Protein AF-C9RR42-F1 (afdb_monomer)

Foldseek 3Di:
DDDQDWDWDAAPVPRDIDTDGPVVSQVDQADPPPRDGGDHDPVVVVVVVCVVLVVVCVVPNDVVSVVVQQPDDDDVPDGNVNVCCVVVVVPD

Nearest PDB structures (foldseek):
  6hv8-assembly1_A  TM=3.401E-01  e=5.143E+00  Saccharomyces cerevisiae
  7zuw-assembly1_CC  TM=2.757E-01  e=6.285E+00  Saccharomyces cerevisiae

Radius of gyration: 17.78 Å; Cα contacts (8 Å, |Δi|>4): 77; chains: 1; bounding box: 31×28×48 Å

Secondary structure (DSSP, 8-state):
-----EEEEE-TTT--EEEEEHHHHTT--B-TTT-PBPPPPHHHHHHHHHHHHHHHHHHH-HHHHHHHHHH-EEETTEEHHHHHHHHHTTT-

Sequence (92 aa):
MPKVKRTVVMCEKCNSEFTVSESFAKSMKYCPACSSALAPSIEEVQKDLKFLVASYIDKYGMDFVLDAIKSIKMEEGVTALQSLVDEYHLLR

Solvent-accessible surface area (backbone atoms only — not comparable to full-atom values): 5672 Å² total; per-residue (Å²): 130,87,81,79,56,69,40,77,48,69,33,91,88,77,71,48,76,43,83,40,44,50,75,52,58,77,69,51,56,52,35,90,89,77,68,41,74,40,81,74,53,71,70,55,52,52,50,52,49,50,58,56,51,49,59,48,29,77,74,65,35,60,69,56,50,52,52,54,44,54,67,38,70,75,51,97,92,38,28,47,51,54,53,52,36,67,76,65,55,74,84,118

Mean predicted aligned error: 9.87 Å

Structure (mmCIF, N/CA/C/O backbone):
data_AF-C9RR42-F1
#
_entry.id   AF-C9RR42-F1
#
loop_
_atom_site.group_PDB
_atom_site.id
_atom_site.type_symbol
_atom_site.label_atom_id
_atom_site.label_alt_id
_atom_site.label_comp_id
_atom_site.label_asym_id
_atom_site.label_entity_id
_atom_site.label_seq_id
_atom_site.pdbx_PDB_ins_code
_atom_site.Cartn_x
_atom_site.Cartn_y
_atom_site.Cartn_z
_atom_site.occupancy
_atom_site.B_iso_or_equiv
_atom_site.auth_seq_id
_atom_site.auth_comp_id
_atom_site.auth_asym_id
_atom_site.auth_atom_id
_atom_site.pdbx_PDB_model_num
ATOM 1 N N . MET A 1 1 ? 11.733 20.331 28.212 1.00 45.94 1 MET A N 1
ATOM 2 C CA . MET A 1 1 ? 11.087 18.997 28.210 1.00 45.94 1 MET A CA 1
ATOM 3 C C . MET A 1 1 ? 10.549 18.735 26.810 1.00 45.94 1 MET A C 1
ATOM 5 O O . MET A 1 1 ? 9.813 19.591 26.326 1.00 45.94 1 MET A O 1
ATOM 9 N N . PRO A 1 2 ? 10.928 17.647 26.119 1.00 53.59 2 PRO A N 1
ATOM 10 C CA . PRO A 1 2 ? 10.362 17.359 24.807 1.00 53.59 2 PRO A CA 1
ATOM 11 C C . PRO A 1 2 ? 8.878 17.012 24.972 1.00 53.59 2 PRO A C 1
ATOM 13 O O . PRO A 1 2 ? 8.519 16.145 25.767 1.00 53.59 2 PRO A O 1
ATOM 16 N N . LYS A 1 3 ? 8.003 17.727 24.257 1.00 60.94 3 LYS A N 1
ATOM 17 C CA . LYS A 1 3 ? 6.571 17.418 24.206 1.00 60.94 3 LYS A CA 1
ATOM 18 C C . LYS A 1 3 ? 6.417 16.086 23.474 1.00 60.94 3 LYS A C 1
ATOM 20 O O . LYS A 1 3 ? 6.608 16.030 22.263 1.00 60.94 3 LYS A O 1
ATOM 25 N N . VAL A 1 4 ? 6.110 15.016 24.205 1.00 69.69 4 VAL A N 1
ATOM 26 C CA . VAL A 1 4 ? 5.775 13.724 23.596 1.00 69.69 4 VAL A CA 1
ATOM 27 C C . VAL A 1 4 ? 4.458 13.907 22.848 1.00 69.69 4 VAL A C 1
ATOM 29 O O . VAL A 1 4 ? 3.405 14.043 23.471 1.00 69.69 4 VAL A O 1
ATOM 32 N N . LYS A 1 5 ? 4.524 13.965 21.515 1.00 81.75 5 LYS A N 1
ATOM 33 C CA . LYS A 1 5 ? 3.334 13.978 20.666 1.00 81.75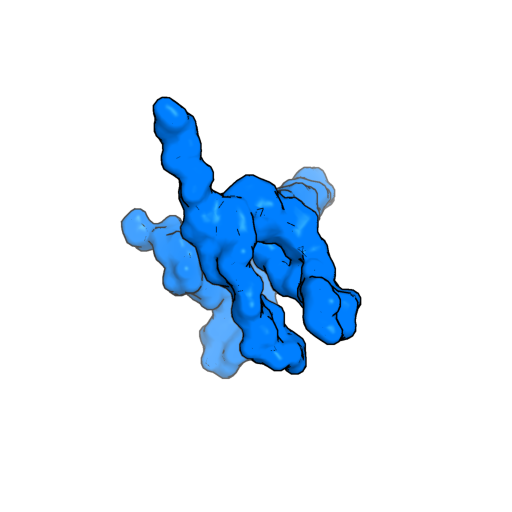 5 LYS A CA 1
ATOM 34 C C . LYS A 1 5 ? 2.610 12.643 20.829 1.00 81.75 5 LYS A C 1
ATOM 36 O O . LYS A 1 5 ? 3.215 11.576 20.690 1.00 81.75 5 LYS A O 1
ATOM 41 N N . ARG A 1 6 ? 1.332 12.719 21.191 1.00 87.69 6 ARG A N 1
ATOM 42 C CA . ARG A 1 6 ? 0.432 11.570 21.296 1.00 87.69 6 ARG A CA 1
ATOM 43 C C . ARG A 1 6 ? -0.467 11.539 20.070 1.00 87.69 6 ARG A C 1
ATOM 45 O O . ARG A 1 6 ? -0.842 12.595 19.570 1.00 87.69 6 ARG A O 1
ATOM 52 N N . THR A 1 7 ? -0.797 10.341 19.620 1.00 87.06 7 THR A N 1
ATOM 53 C CA . THR A 1 7 ? -1.739 10.096 18.531 1.00 87.06 7 THR A CA 1
ATOM 54 C C . THR A 1 7 ? -2.719 9.000 18.937 1.00 87.06 7 THR A C 1
ATOM 56 O O . THR A 1 7 ? -2.441 8.226 19.859 1.00 87.06 7 THR A O 1
ATOM 59 N N . VAL A 1 8 ? -3.868 8.961 18.272 1.00 86.38 8 VAL A N 1
ATOM 60 C CA . VAL A 1 8 ? -4.893 7.934 18.466 1.00 86.38 8 VAL A CA 1
ATOM 61 C C . VAL A 1 8 ? -4.757 6.916 17.342 1.00 86.38 8 VAL A C 1
ATOM 63 O O . VAL A 1 8 ? -4.751 7.278 16.170 1.00 86.38 8 VAL A O 1
ATOM 66 N N . VAL A 1 9 ? -4.626 5.645 17.710 1.00 86.06 9 VAL A N 1
ATOM 67 C CA . VAL A 1 9 ? -4.642 4.510 16.783 1.00 86.06 9 VAL A CA 1
ATOM 68 C C . VAL A 1 9 ? -5.948 3.761 16.998 1.00 86.06 9 VAL A C 1
ATOM 70 O O . VAL A 1 9 ? -6.251 3.376 18.127 1.00 86.06 9 VAL A O 1
ATOM 73 N N . MET A 1 10 ? -6.705 3.544 15.927 1.00 86.94 10 MET A N 1
ATOM 74 C CA . MET A 1 10 ? -7.953 2.784 15.953 1.00 86.94 10 MET A CA 1
ATOM 75 C C . MET A 1 10 ? -7.756 1.457 15.224 1.00 86.94 10 MET A C 1
ATOM 77 O O . MET A 1 10 ? -7.208 1.416 14.125 1.00 86.94 10 MET A O 1
ATOM 81 N N . CYS A 1 11 ? -8.186 0.356 15.835 1.00 87.94 11 CYS A N 1
ATOM 82 C CA . CYS A 1 11 ? -8.189 -0.939 15.164 1.00 87.94 11 CYS A CA 1
ATOM 83 C C . CYS A 1 11 ? -9.477 -1.117 14.362 1.00 87.94 11 CYS A C 1
ATOM 85 O O . CYS A 1 11 ? -10.541 -1.237 14.954 1.00 87.94 11 CYS A O 1
ATOM 87 N N . GLU A 1 12 ? -9.385 -1.249 13.042 1.00 85.62 12 GLU A N 1
ATOM 88 C CA . GLU A 1 12 ? -10.556 -1.438 12.167 1.00 85.62 12 GLU A CA 1
ATOM 89 C C . GLU A 1 12 ? -11.305 -2.761 12.406 1.00 85.62 12 GLU A C 1
ATOM 91 O O . GLU A 1 12 ? -12.468 -2.901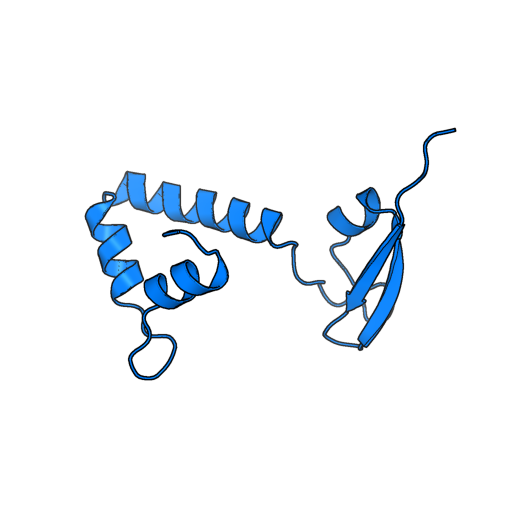 12.041 1.00 85.62 12 GLU A O 1
ATOM 96 N N . LYS A 1 13 ? -10.660 -3.752 13.042 1.00 87.81 13 LYS A N 1
ATOM 97 C CA . LYS A 1 13 ? -11.277 -5.059 13.311 1.00 87.81 13 LYS A CA 1
ATOM 98 C C . LYS A 1 13 ? -12.149 -5.066 14.566 1.00 87.81 13 LYS A C 1
ATOM 100 O O . LYS A 1 13 ? -13.185 -5.723 14.585 1.00 87.81 13 LYS A O 1
ATOM 105 N N . CYS A 1 14 ? -11.699 -4.417 15.641 1.00 91.62 14 CYS A N 1
ATOM 106 C CA . CYS A 1 14 ? -12.396 -4.423 16.934 1.00 91.62 14 CYS A CA 1
ATOM 107 C C . CYS A 1 14 ? -12.841 -3.034 17.407 1.00 91.62 14 CYS A C 1
ATOM 109 O O . CYS A 1 14 ? -13.359 -2.920 18.516 1.00 91.62 14 CYS A O 1
ATOM 111 N N . ASN A 1 15 ? -12.614 -1.991 16.604 1.00 89.44 15 ASN A N 1
ATOM 112 C CA . ASN A 1 15 ? -12.933 -0.587 16.881 1.00 89.44 15 ASN A CA 1
ATOM 113 C C . ASN A 1 15 ? -12.399 -0.066 18.223 1.00 89.44 15 ASN A C 1
ATOM 115 O O . ASN A 1 15 ? -12.934 0.876 18.796 1.00 89.44 15 ASN A O 1
ATOM 119 N N . SER A 1 16 ? -11.341 -0.687 18.748 1.00 89.88 16 SER A N 1
ATOM 120 C CA . SER A 1 16 ? -10.682 -0.214 19.963 1.00 89.88 16 SER A CA 1
ATOM 121 C C . SER A 1 16 ? -9.725 0.925 19.629 1.00 89.88 16 SER A C 1
ATOM 123 O O . SER A 1 16 ? -8.930 0.814 18.690 1.00 89.88 16 SER A O 1
ATOM 125 N N . GLU A 1 17 ? -9.786 1.989 20.424 1.00 91.19 17 GLU A N 1
ATOM 126 C CA . GLU A 1 17 ? -8.933 3.167 20.303 1.00 91.19 17 GLU A CA 1
ATOM 127 C C . GLU A 1 17 ? -7.831 3.161 21.365 1.00 91.19 17 GLU A C 1
ATOM 129 O O . GLU A 1 17 ? -8.068 2.900 22.546 1.00 91.19 17 GLU A O 1
ATOM 134 N N . PHE A 1 18 ? -6.612 3.494 20.948 1.00 88.00 18 PHE A N 1
ATOM 135 C CA . PHE A 1 18 ? -5.444 3.544 21.817 1.00 88.00 18 PHE A CA 1
ATOM 136 C C . PHE A 1 18 ? -4.740 4.883 21.647 1.00 88.00 18 PHE A C 1
ATOM 138 O O . PHE A 1 18 ? -4.285 5.231 20.558 1.00 88.00 18 PHE A O 1
ATOM 145 N N . THR A 1 19 ? -4.609 5.633 22.740 1.00 90.88 19 THR A N 1
ATOM 146 C CA . THR A 1 19 ? -3.767 6.832 22.756 1.00 90.88 19 THR A CA 1
ATOM 147 C C . THR A 1 19 ? -2.332 6.422 23.058 1.00 90.88 19 THR A C 1
ATOM 149 O O . THR A 1 19 ? -2.012 6.031 24.180 1.00 90.88 19 THR A O 1
ATOM 152 N N . VAL A 1 20 ? -1.456 6.531 22.066 1.00 88.19 20 VAL A N 1
ATOM 153 C CA . VAL A 1 20 ? -0.044 6.134 22.162 1.00 88.19 20 VAL A CA 1
ATOM 154 C C . VAL A 1 20 ? 0.874 7.283 21.747 1.00 88.19 20 VAL A C 1
ATOM 156 O O . VAL A 1 20 ? 0.418 8.308 21.239 1.00 88.19 20 VAL A O 1
ATOM 159 N N . SER A 1 21 ? 2.183 7.162 21.983 1.00 89.38 21 SER A N 1
ATOM 160 C CA . SER A 1 21 ? 3.132 8.117 21.405 1.00 89.38 21 SER A CA 1
ATOM 161 C C . SER A 1 21 ? 3.187 7.956 19.887 1.00 89.38 21 SER A C 1
ATOM 163 O O . SER A 1 21 ? 3.068 6.851 19.362 1.00 89.38 21 SER A O 1
ATOM 165 N N . GLU A 1 22 ? 3.425 9.052 19.173 1.00 83.88 22 GLU A N 1
ATOM 166 C CA . GLU A 1 22 ? 3.524 9.050 17.707 1.00 83.88 22 GLU A CA 1
ATOM 167 C C . GLU A 1 22 ? 4.614 8.091 17.191 1.00 83.88 22 GLU A C 1
ATOM 169 O O . GLU A 1 22 ? 4.432 7.411 16.187 1.00 83.88 22 GLU A O 1
ATOM 174 N N . SER A 1 23 ? 5.731 7.974 17.915 1.00 83.25 23 SER A N 1
ATOM 175 C CA . SER A 1 23 ? 6.798 7.019 17.598 1.00 83.25 23 SER A CA 1
ATOM 176 C C . SER A 1 23 ? 6.375 5.560 17.767 1.00 83.25 23 SER A C 1
ATOM 178 O O . SER A 1 23 ? 6.816 4.711 17.000 1.00 83.25 23 SER A O 1
ATOM 180 N N . PHE A 1 24 ? 5.532 5.271 18.760 1.00 83.19 24 PHE A N 1
ATOM 181 C CA . PHE A 1 24 ? 5.039 3.922 19.012 1.00 83.19 24 PHE A CA 1
ATOM 182 C C . PHE A 1 24 ? 3.931 3.542 18.033 1.00 83.19 24 PHE A C 1
ATOM 184 O O . PHE A 1 24 ? 3.911 2.413 17.565 1.00 83.19 24 PHE A O 1
ATOM 191 N N . ALA A 1 25 ? 3.066 4.489 17.653 1.00 83.06 25 ALA A N 1
ATOM 192 C CA . ALA A 1 25 ? 2.052 4.264 16.624 1.00 83.06 25 ALA A CA 1
ATOM 193 C C . ALA A 1 25 ? 2.666 3.746 15.314 1.00 83.06 25 ALA A C 1
ATOM 195 O O . ALA A 1 25 ? 2.164 2.785 14.746 1.00 83.06 25 ALA A O 1
ATOM 196 N N . LYS A 1 26 ? 3.800 4.320 14.888 1.00 78.38 26 LYS A N 1
ATOM 197 C CA . LYS A 1 26 ? 4.511 3.918 13.661 1.00 78.38 26 LYS A CA 1
ATOM 198 C C . LYS A 1 26 ? 5.124 2.518 13.708 1.00 78.38 26 LYS A C 1
ATOM 200 O O . LYS A 1 26 ? 5.417 1.961 12.664 1.00 78.38 26 LYS A O 1
ATOM 205 N N . SER A 1 27 ? 5.386 1.966 14.890 1.00 81.00 27 SER A N 1
ATOM 206 C CA . SER A 1 27 ? 5.952 0.617 15.036 1.00 81.00 27 SER A CA 1
ATOM 207 C C . SER A 1 27 ? 4.916 -0.421 15.468 1.00 81.00 27 SER A C 1
ATOM 209 O O . SER A 1 27 ? 5.240 -1.605 15.616 1.00 81.00 27 SER A O 1
ATOM 211 N N . MET A 1 28 ? 3.669 0.003 15.676 1.00 83.69 28 MET A N 1
ATOM 212 C CA . MET A 1 28 ? 2.598 -0.833 16.188 1.00 83.69 28 MET A CA 1
ATOM 213 C C . MET A 1 28 ? 2.032 -1.719 15.078 1.00 83.69 28 MET A C 1
ATOM 215 O O . MET A 1 28 ? 1.221 -1.290 14.269 1.00 83.69 28 MET A O 1
ATOM 219 N N . LYS A 1 29 ? 2.443 -2.988 15.056 1.00 83.50 29 LYS A N 1
ATOM 220 C CA . LYS A 1 29 ? 1.996 -3.951 14.034 1.00 83.50 29 LYS A CA 1
ATOM 221 C C . LYS A 1 29 ? 0.710 -4.691 14.388 1.00 83.50 29 LYS A C 1
ATOM 223 O O . LYS A 1 29 ? 0.058 -5.231 13.502 1.00 83.50 29 LYS A O 1
ATOM 228 N N . TYR A 1 30 ? 0.361 -4.751 15.671 1.00 87.62 30 TYR A N 1
ATOM 229 C CA . TYR A 1 30 ? -0.751 -5.559 16.166 1.00 87.62 30 TYR A CA 1
ATOM 230 C C . TYR A 1 30 ? -1.613 -4.782 17.157 1.00 87.62 30 TYR A C 1
ATOM 232 O O . TYR A 1 30 ? -1.107 -4.006 17.970 1.00 87.62 30 TYR A O 1
ATOM 240 N N . CYS A 1 31 ? -2.921 -5.028 17.107 1.00 88.25 31 CYS A N 1
ATOM 241 C CA . CYS A 1 31 ? -3.884 -4.470 18.040 1.00 88.25 31 CYS A CA 1
ATOM 242 C C . CYS A 1 31 ? -3.715 -5.118 19.428 1.00 88.25 31 CYS A C 1
ATOM 244 O O . CYS A 1 31 ? -3.781 -6.345 19.527 1.00 88.25 31 CYS A O 1
ATOM 246 N N . PRO A 1 32 ? -3.588 -4.342 20.519 1.00 88.00 32 PRO A N 1
ATOM 247 C CA . PRO A 1 32 ? -3.474 -4.894 21.869 1.00 88.00 32 PRO A CA 1
ATOM 248 C C . PRO A 1 32 ? -4.743 -5.596 22.360 1.00 88.00 32 PRO A C 1
ATOM 250 O O . PRO A 1 32 ? -4.651 -6.466 23.217 1.00 88.00 32 PRO A O 1
ATOM 253 N N . ALA A 1 33 ? -5.921 -5.219 21.848 1.00 91.25 33 ALA A N 1
ATOM 254 C CA . ALA A 1 33 ? -7.199 -5.761 22.318 1.00 91.25 33 ALA A CA 1
ATOM 255 C C . ALA A 1 33 ? -7.584 -7.087 21.651 1.00 91.25 33 ALA A C 1
ATOM 257 O O . ALA A 1 33 ? -8.171 -7.947 22.299 1.00 91.25 33 ALA A O 1
ATOM 258 N N . CYS A 1 34 ? -7.289 -7.258 20.361 1.00 92.25 34 CYS A N 1
ATOM 259 C CA . CYS A 1 34 ? -7.743 -8.426 19.595 1.00 92.25 34 CYS A CA 1
ATOM 260 C C . CYS A 1 34 ? -6.618 -9.168 18.861 1.00 92.25 34 CYS A C 1
ATOM 262 O O . CYS A 1 34 ? -6.893 -10.106 18.112 1.00 92.25 34 CYS A O 1
ATOM 264 N N . SER A 1 35 ? -5.367 -8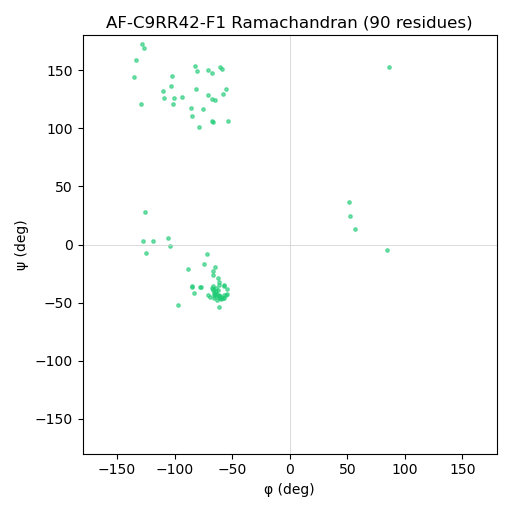.729 19.036 1.00 88.56 35 SER A N 1
ATOM 265 C CA . SER A 1 35 ? -4.164 -9.305 18.420 1.00 88.56 35 SER A CA 1
ATOM 266 C C . SER A 1 35 ? -4.184 -9.363 16.889 1.00 88.56 35 SER A C 1
ATOM 268 O O . SER A 1 35 ? -3.341 -10.025 16.287 1.00 88.56 35 SER A O 1
ATOM 270 N N . SER A 1 36 ? -5.115 -8.667 16.230 1.00 86.44 36 SER A N 1
ATOM 271 C CA . SER A 1 36 ? -5.112 -8.567 14.774 1.00 86.44 36 SER A CA 1
ATOM 272 C C . SER A 1 36 ? -3.968 -7.688 14.303 1.00 86.44 36 SER 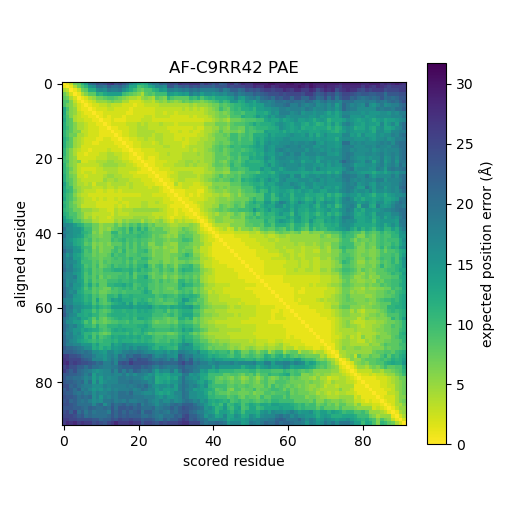A C 1
ATOM 274 O O . SER A 1 36 ? -3.590 -6.742 14.994 1.00 86.44 36 SER A O 1
ATOM 276 N N . ALA A 1 37 ? -3.458 -7.962 13.104 1.00 81.88 37 ALA A N 1
ATOM 277 C CA . ALA A 1 37 ? -2.591 -7.013 12.426 1.00 81.88 37 ALA A CA 1
ATOM 278 C C . ALA A 1 37 ? -3.317 -5.662 12.311 1.00 81.88 37 ALA A C 1
ATOM 280 O O . ALA A 1 37 ? -4.513 -5.621 12.004 1.00 81.88 37 ALA A O 1
ATOM 281 N N . LEU A 1 38 ? -2.616 -4.580 12.636 1.00 82.00 38 LEU A N 1
ATOM 282 C CA . LEU A 1 38 ? -3.068 -3.231 12.317 1.00 82.00 38 LEU A CA 1
ATOM 283 C C . LEU A 1 38 ? -2.722 -2.947 10.860 1.00 82.00 38 LEU A C 1
ATOM 285 O O . LEU A 1 38 ? -1.735 -3.479 10.344 1.00 82.00 38 LEU A O 1
ATOM 289 N N . ALA A 1 39 ? -3.543 -2.128 10.204 1.00 75.38 39 ALA A N 1
ATOM 290 C CA . ALA A 1 39 ? -3.209 -1.648 8.876 1.00 75.38 39 ALA A CA 1
ATOM 291 C C . ALA A 1 39 ? -1.856 -0.911 8.949 1.00 75.38 39 ALA A C 1
ATOM 293 O O . ALA A 1 39 ? -1.675 -0.078 9.846 1.00 75.38 39 ALA A O 1
ATOM 294 N N . PRO A 1 40 ? -0.891 -1.239 8.071 1.00 71.19 40 PRO A N 1
ATOM 295 C CA . PRO A 1 40 ? 0.354 -0.488 7.984 1.00 71.19 40 PRO A CA 1
ATOM 296 C C . PRO A 1 40 ? 0.058 0.977 7.661 1.00 71.19 40 PRO A C 1
ATOM 298 O O . PRO A 1 40 ? -0.939 1.300 7.011 1.00 71.19 40 PRO A O 1
ATOM 301 N N . SER A 1 41 ? 0.937 1.867 8.111 1.00 72.12 41 SER A N 1
ATOM 302 C CA . SER A 1 41 ? 0.831 3.287 7.770 1.00 72.12 41 SER A CA 1
ATOM 303 C C . SER A 1 41 ? 0.913 3.500 6.254 1.00 72.12 41 SER A C 1
ATOM 305 O O . SER A 1 41 ? 1.553 2.721 5.544 1.00 72.12 41 SER A O 1
ATOM 307 N N . ILE A 1 42 ? 0.303 4.577 5.745 1.00 73.50 42 ILE A N 1
ATOM 308 C CA . ILE A 1 42 ? 0.363 4.922 4.314 1.00 73.50 42 ILE A CA 1
ATOM 309 C C . ILE A 1 42 ? 1.825 5.021 3.849 1.00 73.50 42 ILE A C 1
ATOM 311 O O . ILE A 1 42 ? 2.156 4.559 2.760 1.00 73.50 42 ILE A O 1
ATOM 315 N N . GLU A 1 43 ? 2.728 5.553 4.677 1.00 75.69 43 GLU A N 1
ATOM 316 C CA . GLU A 1 43 ? 4.154 5.648 4.356 1.00 75.69 43 GLU A CA 1
ATOM 317 C C . GLU A 1 43 ? 4.831 4.277 4.209 1.00 75.69 43 GLU A C 1
ATOM 319 O O . GLU A 1 43 ? 5.691 4.106 3.339 1.00 75.69 43 GLU A O 1
ATOM 324 N N . GLU A 1 44 ? 4.458 3.293 5.032 1.00 75.50 44 GLU A N 1
ATOM 325 C CA . GLU A 1 44 ? 4.949 1.914 4.915 1.00 75.50 44 GLU A CA 1
ATOM 326 C C . GLU A 1 44 ? 4.393 1.235 3.664 1.00 75.50 44 GLU A C 1
ATOM 328 O O . GLU A 1 44 ? 5.165 0.670 2.891 1.00 75.50 44 GLU A O 1
ATOM 333 N N . VAL A 1 45 ? 3.090 1.378 3.399 1.00 79.81 45 VAL A N 1
ATOM 334 C CA . VAL A 1 45 ? 2.453 0.860 2.176 1.00 79.81 45 VAL A CA 1
ATOM 335 C C . VAL A 1 45 ? 3.115 1.445 0.930 1.00 79.81 45 VAL A C 1
ATOM 337 O O . VAL A 1 45 ? 3.469 0.712 0.007 1.00 79.81 45 VAL A O 1
ATOM 340 N N . GLN A 1 46 ? 3.355 2.759 0.905 1.00 81.69 46 GLN A N 1
ATOM 341 C CA . GLN A 1 46 ? 4.042 3.429 -0.200 1.00 81.69 46 GLN A CA 1
ATOM 342 C C . GLN A 1 46 ? 5.476 2.928 -0.380 1.00 81.69 46 GLN A C 1
ATOM 344 O O . GLN A 1 46 ? 5.942 2.794 -1.513 1.00 81.69 46 GLN A O 1
ATOM 349 N N . LYS A 1 47 ? 6.202 2.671 0.712 1.00 82.62 47 LYS A N 1
ATOM 350 C CA . LYS A 1 47 ? 7.568 2.141 0.653 1.00 82.62 47 LYS A CA 1
ATOM 351 C C . LYS A 1 47 ? 7.589 0.729 0.068 1.00 82.62 47 LYS A C 1
ATOM 353 O O . LYS A 1 47 ? 8.406 0.461 -0.814 1.00 82.62 47 LYS A O 1
ATOM 358 N N . ASP A 1 48 ? 6.689 -0.133 0.523 1.00 83.56 48 ASP A N 1
ATOM 359 C CA . ASP A 1 48 ? 6.594 -1.516 0.059 1.00 83.56 48 ASP A CA 1
ATOM 360 C C . ASP A 1 48 ? 6.174 -1.573 -1.416 1.00 83.56 48 ASP A C 1
ATOM 362 O O . ASP A 1 48 ? 6.807 -2.269 -2.214 1.00 83.56 48 ASP A O 1
ATOM 366 N N . LEU A 1 49 ? 5.194 -0.754 -1.817 1.00 84.19 49 LEU A N 1
ATOM 367 C CA . LEU A 1 49 ? 4.793 -0.594 -3.218 1.00 84.19 49 LEU A CA 1
ATOM 368 C C . LEU A 1 49 ? 5.948 -0.105 -4.093 1.00 84.19 49 LEU A C 1
ATOM 370 O O . LEU A 1 49 ? 6.181 -0.676 -5.157 1.00 84.19 49 LEU A O 1
ATOM 374 N N . LYS A 1 50 ? 6.701 0.913 -3.655 1.00 87.19 50 LYS A N 1
ATOM 375 C CA . LYS A 1 50 ? 7.868 1.417 -4.400 1.00 87.19 50 LYS A CA 1
ATOM 376 C C . LYS A 1 50 ? 8.892 0.317 -4.642 1.00 87.19 50 LYS A C 1
ATOM 378 O O . LYS A 1 50 ? 9.374 0.185 -5.763 1.00 87.19 50 LYS A O 1
ATOM 383 N N . PHE A 1 51 ? 9.212 -0.470 -3.616 1.00 86.12 51 PHE A N 1
ATOM 384 C CA . PHE A 1 51 ? 10.184 -1.554 -3.741 1.00 86.12 51 PHE A CA 1
ATOM 385 C C . PHE A 1 51 ? 9.692 -2.650 -4.693 1.00 86.12 51 PHE A C 1
ATOM 387 O O . PHE A 1 51 ? 10.435 -3.095 -5.568 1.00 86.12 51 PHE A O 1
ATOM 394 N N . LEU A 1 52 ? 8.421 -3.038 -4.567 1.00 87.44 52 LEU A N 1
ATOM 395 C CA . LEU A 1 52 ? 7.805 -4.032 -5.437 1.00 87.44 52 LEU A CA 1
ATOM 396 C C . LEU A 1 52 ? 7.810 -3.567 -6.898 1.00 87.44 52 LEU A C 1
ATOM 398 O O . LEU A 1 52 ? 8.335 -4.267 -7.760 1.00 87.44 52 LEU A O 1
ATOM 402 N N . VAL A 1 53 ? 7.276 -2.375 -7.174 1.00 89.62 53 VAL A N 1
ATOM 403 C CA . VAL A 1 53 ? 7.141 -1.821 -8.530 1.00 89.62 53 VAL A CA 1
ATOM 404 C C . VAL A 1 53 ? 8.504 -1.587 -9.179 1.00 89.62 53 VAL A C 1
ATOM 406 O O . VAL A 1 53 ? 8.666 -1.919 -10.351 1.00 89.62 53 VAL A O 1
ATOM 409 N N . ALA A 1 54 ? 9.500 -1.099 -8.431 1.00 90.69 54 ALA A N 1
ATOM 410 C CA . ALA A 1 54 ? 10.857 -0.904 -8.948 1.00 90.69 54 ALA A CA 1
ATOM 411 C C . ALA A 1 54 ? 11.439 -2.201 -9.534 1.00 90.69 54 ALA A C 1
ATOM 413 O O . ALA A 1 54 ? 11.952 -2.190 -10.649 1.00 90.69 54 ALA A O 1
ATOM 414 N N . SER A 1 55 ? 11.254 -3.338 -8.853 1.00 92.56 55 SER A N 1
ATOM 415 C CA . SER A 1 55 ? 11.733 -4.634 -9.356 1.00 92.56 55 SER A CA 1
ATOM 416 C C . SER A 1 55 ? 11.096 -5.050 -10.692 1.00 92.56 55 SER A C 1
ATOM 418 O O . SER A 1 55 ? 11.741 -5.692 -11.522 1.00 92.56 55 SER A O 1
ATOM 420 N N . TYR A 1 56 ? 9.838 -4.665 -10.932 1.00 92.62 56 TYR A N 1
ATOM 421 C CA . TYR A 1 56 ? 9.152 -4.919 -12.200 1.00 92.62 56 TYR A CA 1
ATOM 422 C C . TYR A 1 56 ? 9.600 -3.956 -13.298 1.00 92.62 56 TYR A C 1
ATOM 424 O O . TYR A 1 56 ? 9.734 -4.383 -14.444 1.00 92.62 56 TYR A O 1
ATOM 432 N N . ILE A 1 57 ? 9.864 -2.691 -12.960 1.00 93.31 57 ILE A N 1
ATOM 433 C CA . ILE A 1 57 ? 10.410 -1.706 -13.903 1.00 93.31 57 ILE A CA 1
ATOM 434 C C . ILE A 1 57 ? 11.782 -2.167 -14.397 1.00 93.31 57 ILE A C 1
ATOM 436 O O . ILE A 1 57 ? 12.006 -2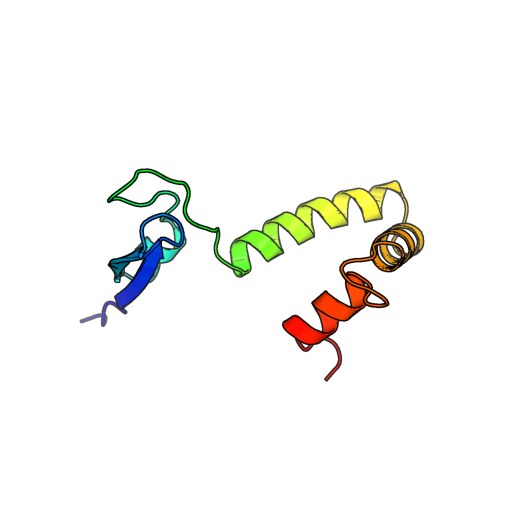.187 -15.604 1.00 93.31 57 ILE A O 1
ATOM 440 N N . ASP A 1 58 ? 12.657 -2.616 -13.498 1.00 93.06 58 ASP A N 1
ATOM 441 C CA . ASP A 1 58 ? 13.989 -3.112 -13.865 1.00 93.06 58 ASP A CA 1
ATOM 442 C C . ASP A 1 58 ? 13.916 -4.335 -14.791 1.00 93.06 58 ASP A C 1
ATOM 444 O O . ASP A 1 58 ? 14.750 -4.507 -15.679 1.00 93.06 58 ASP A O 1
ATOM 448 N N . LYS A 1 59 ? 12.906 -5.194 -14.603 1.00 95.19 59 LYS A N 1
ATOM 449 C CA . LYS A 1 59 ? 12.760 -6.445 -15.356 1.00 95.19 59 LYS A CA 1
ATOM 450 C C . LYS A 1 59 ? 12.051 -6.286 -16.704 1.00 95.19 59 LYS A C 1
ATOM 452 O O . LYS A 1 59 ? 12.383 -7.009 -17.641 1.00 95.19 59 LYS A O 1
ATOM 457 N N . TYR A 1 60 ? 11.059 -5.403 -16.793 1.00 94.88 60 TYR A N 1
ATOM 458 C CA . TYR A 1 60 ? 10.147 -5.325 -17.943 1.00 94.88 60 TYR A CA 1
ATOM 459 C C . TYR A 1 60 ? 10.079 -3.938 -18.598 1.00 94.88 60 TYR A C 1
ATOM 461 O O . TYR A 1 60 ? 9.478 -3.799 -19.660 1.00 94.88 60 TYR A O 1
ATOM 469 N N . GLY A 1 61 ? 10.707 -2.925 -18.001 1.00 93.06 61 GLY A N 1
ATOM 470 C CA . GLY A 1 61 ? 10.650 -1.538 -18.453 1.00 93.06 61 GLY A CA 1
ATOM 471 C C . GLY A 1 61 ? 9.445 -0.770 -17.902 1.00 93.06 61 GLY A C 1
ATOM 472 O O . GLY A 1 61 ? 8.398 -1.337 -17.586 1.00 93.06 61 GLY A O 1
ATOM 473 N N . MET A 1 62 ? 9.603 0.553 -17.788 1.00 90.25 62 MET A N 1
ATOM 474 C CA . MET A 1 62 ? 8.597 1.446 -17.198 1.00 90.25 62 MET A CA 1
ATOM 475 C C . MET A 1 62 ? 7.270 1.429 -17.966 1.00 90.25 62 MET A C 1
ATOM 477 O O . MET A 1 62 ? 6.214 1.335 -17.342 1.00 90.25 62 MET A O 1
ATOM 481 N N . ASP A 1 63 ? 7.319 1.477 -19.299 1.00 90.44 63 ASP A N 1
ATOM 482 C CA . ASP A 1 63 ? 6.120 1.566 -20.140 1.00 90.44 63 ASP A CA 1
ATOM 483 C C . ASP A 1 63 ? 5.210 0.345 -19.964 1.00 90.44 63 ASP A C 1
ATOM 485 O O . ASP A 1 63 ? 4.010 0.491 -19.734 1.00 90.44 63 ASP A O 1
ATOM 489 N N . PHE A 1 64 ? 5.793 -0.859 -19.952 1.00 92.19 64 PHE A N 1
ATOM 490 C CA . PHE A 1 64 ? 5.052 -2.099 -19.721 1.00 92.19 64 PHE A CA 1
ATOM 491 C C . PHE A 1 64 ? 4.352 -2.103 -18.357 1.00 92.19 64 PHE A C 1
ATOM 4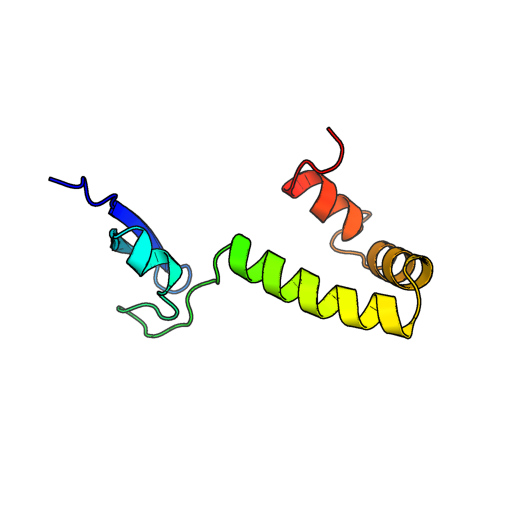93 O O . PHE A 1 64 ? 3.181 -2.470 -18.251 1.00 92.19 64 PHE A O 1
ATOM 500 N N . VAL A 1 65 ? 5.058 -1.685 -17.303 1.00 90.19 65 VAL A N 1
ATOM 501 C CA . VAL A 1 65 ? 4.508 -1.655 -15.942 1.00 90.19 65 VAL A CA 1
ATOM 502 C C . VAL A 1 65 ? 3.377 -0.632 -15.827 1.00 90.19 65 VAL A C 1
ATOM 504 O O . VAL A 1 65 ? 2.343 -0.934 -15.233 1.00 90.19 65 VAL A O 1
ATOM 507 N N . LEU A 1 66 ? 3.529 0.553 -16.423 1.00 86.31 66 LEU A N 1
ATOM 508 C CA . LEU A 1 66 ? 2.475 1.568 -16.439 1.00 86.31 66 LEU A CA 1
ATOM 509 C C . LEU A 1 66 ? 1.236 1.097 -17.201 1.00 86.31 66 LEU A C 1
ATOM 511 O O . LEU A 1 66 ? 0.120 1.299 -16.722 1.00 86.31 66 LEU A O 1
ATOM 515 N N . ASP A 1 67 ? 1.408 0.450 -18.351 1.00 88.56 67 ASP A N 1
ATOM 516 C CA . ASP A 1 67 ? 0.287 -0.082 -19.127 1.00 88.56 67 ASP A CA 1
ATOM 517 C C . ASP A 1 67 ? -0.424 -1.224 -18.394 1.00 88.56 67 ASP A C 1
ATOM 519 O O . ASP A 1 67 ? -1.657 -1.267 -18.362 1.00 88.56 67 ASP A O 1
ATOM 523 N N . ALA A 1 68 ? 0.327 -2.087 -17.704 1.00 89.00 68 ALA A N 1
ATOM 524 C CA . ALA A 1 68 ? -0.247 -3.105 -16.832 1.00 89.00 68 ALA A CA 1
ATOM 525 C C . ALA A 1 68 ? -1.087 -2.474 -15.709 1.00 89.00 68 ALA A C 1
ATOM 527 O O . ALA A 1 68 ? -2.234 -2.874 -15.521 1.00 89.00 68 ALA A O 1
ATOM 528 N N . ILE A 1 69 ? -0.580 -1.445 -15.018 1.00 86.06 69 ILE A N 1
ATOM 529 C CA . ILE A 1 69 ? -1.328 -0.737 -13.961 1.00 86.06 69 ILE A CA 1
ATOM 530 C C . ILE A 1 69 ? -2.600 -0.080 -14.522 1.00 86.06 69 ILE A C 1
ATOM 532 O O . ILE A 1 69 ? -3.667 -0.207 -13.923 1.00 86.06 69 ILE A O 1
ATOM 536 N N . LYS A 1 70 ? -2.528 0.572 -15.691 1.00 82.69 70 LYS A N 1
ATOM 537 C CA . LYS A 1 70 ? -3.696 1.184 -16.362 1.00 82.69 70 LYS A CA 1
ATOM 538 C C . LYS A 1 70 ? -4.767 0.163 -16.748 1.00 82.69 70 LYS A C 1
ATOM 540 O O . LYS A 1 70 ? -5.942 0.511 -16.812 1.00 82.69 70 LYS A O 1
ATOM 545 N N . SER A 1 71 ? -4.376 -1.082 -17.020 1.00 85.56 71 SER A N 1
ATOM 546 C CA . SER A 1 71 ? -5.306 -2.150 -17.404 1.00 85.56 71 SER A CA 1
ATOM 547 C C . SER A 1 71 ? -6.135 -2.700 -16.234 1.00 85.56 71 SER A C 1
ATOM 549 O O . SER A 1 71 ? -7.168 -3.335 -16.461 1.00 85.56 71 SER A O 1
ATOM 551 N N . ILE A 1 72 ? -5.721 -2.438 -14.987 1.00 85.94 72 ILE A N 1
ATOM 552 C CA . ILE A 1 72 ? -6.424 -2.891 -13.784 1.00 85.94 72 ILE A CA 1
ATOM 553 C C . ILE A 1 72 ? -7.672 -2.029 -13.585 1.00 85.94 72 ILE A C 1
ATOM 555 O O . ILE A 1 72 ? -7.578 -0.824 -13.349 1.00 85.94 72 ILE A O 1
ATOM 559 N N . LYS A 1 73 ? -8.846 -2.661 -13.649 1.00 83.19 73 LYS A N 1
ATOM 560 C CA . LYS A 1 73 ? -10.141 -2.032 -13.359 1.00 83.19 73 LYS A CA 1
ATOM 561 C C . LYS A 1 73 ? -10.500 -2.265 -11.895 1.00 83.19 73 LYS A C 1
ATOM 563 O O . LYS A 1 73 ? -10.485 -3.412 -11.455 1.00 83.19 73 LYS A O 1
ATOM 568 N N . MET A 1 74 ? -10.802 -1.197 -11.163 1.00 75.62 74 MET A N 1
ATOM 569 C CA . MET A 1 74 ? -11.211 -1.276 -9.756 1.00 75.62 74 MET A CA 1
ATOM 570 C C . MET A 1 74 ? -12.733 -1.249 -9.611 1.00 75.62 74 MET A C 1
ATOM 572 O O . MET A 1 74 ? -13.311 -2.150 -9.012 1.00 75.62 74 MET A O 1
ATOM 576 N N . GLU A 1 75 ? -13.372 -0.259 -10.226 1.00 76.75 75 GLU A N 1
ATOM 577 C CA . GLU A 1 75 ? -14.827 -0.097 -10.299 1.00 76.75 75 GLU A CA 1
ATOM 578 C C . GLU A 1 75 ? -15.241 0.095 -11.767 1.00 76.75 75 GLU A C 1
ATOM 580 O O . GLU A 1 75 ? -14.378 0.196 -12.648 1.00 76.75 75 GLU A O 1
ATOM 585 N N . GLU A 1 76 ? -16.544 0.115 -12.070 1.00 72.94 76 GLU A N 1
ATOM 586 C CA . GLU A 1 76 ? -17.028 0.332 -13.440 1.00 72.94 76 GLU A CA 1
ATOM 587 C C . GLU A 1 76 ? -16.435 1.618 -14.039 1.00 72.94 76 GLU A C 1
ATOM 589 O O . GLU A 1 76 ? -16.802 2.733 -13.687 1.00 72.94 76 GLU A O 1
ATOM 594 N N . GLY A 1 77 ? -15.483 1.450 -14.960 1.00 67.94 77 GLY A N 1
ATOM 595 C CA . GLY A 1 77 ? -14.843 2.551 -15.679 1.00 67.94 77 GLY A CA 1
ATOM 596 C C . GLY A 1 77 ? -13.664 3.228 -14.970 1.00 67.94 77 GLY A C 1
ATOM 597 O O . GLY A 1 77 ? -13.004 4.046 -15.608 1.00 67.94 77 GLY A O 1
ATOM 598 N N . VAL A 1 78 ? -13.332 2.873 -13.722 1.00 75.62 78 VAL A N 1
ATOM 599 C CA . VAL A 1 78 ? -12.208 3.480 -12.982 1.00 75.62 78 VAL A CA 1
ATOM 600 C C . VAL A 1 78 ? -10.992 2.552 -12.996 1.00 75.62 78 VAL A C 1
ATOM 602 O O . VAL A 1 78 ? -11.049 1.405 -12.541 1.00 75.62 78 VAL A O 1
ATOM 605 N N . THR A 1 79 ? -9.876 3.044 -13.543 1.00 80.88 79 THR A N 1
ATOM 606 C CA . THR A 1 79 ? -8.599 2.313 -13.535 1.00 80.88 79 THR A CA 1
ATOM 607 C C . THR A 1 79 ? -7.874 2.503 -12.207 1.00 80.88 79 THR A C 1
ATOM 609 O O . THR A 1 79 ? -8.012 3.546 -11.571 1.00 80.88 79 THR A O 1
ATOM 612 N N . ALA A 1 80 ? -7.034 1.542 -11.818 1.00 77.25 80 ALA A N 1
AT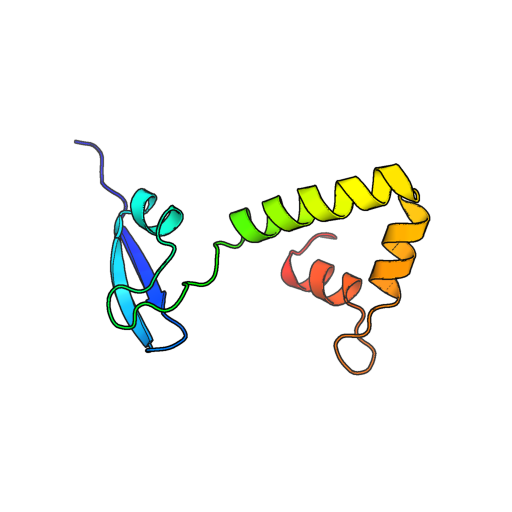OM 613 C CA . ALA A 1 80 ? -6.210 1.660 -10.616 1.00 77.25 80 ALA A CA 1
ATOM 614 C C . ALA A 1 80 ? -5.314 2.911 -10.639 1.00 77.25 80 ALA A C 1
A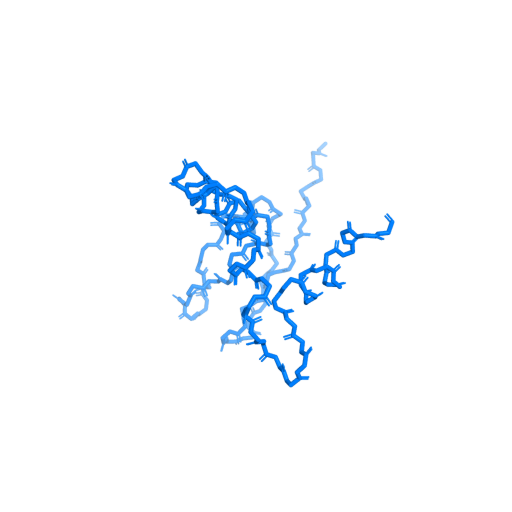TOM 616 O O . ALA A 1 80 ? -5.116 3.547 -9.608 1.00 77.25 80 ALA A O 1
ATOM 617 N N . LEU A 1 81 ? -4.812 3.308 -11.816 1.00 75.81 81 LEU A N 1
ATOM 618 C CA . LEU A 1 81 ? -4.036 4.542 -11.956 1.00 75.81 81 LEU A CA 1
ATOM 619 C C . LEU A 1 81 ? -4.883 5.786 -11.655 1.00 75.81 81 LEU A C 1
ATOM 621 O O . LEU A 1 81 ? -4.400 6.689 -10.980 1.00 75.81 81 LEU A O 1
ATOM 625 N N . GLN A 1 82 ? -6.129 5.826 -12.132 1.00 76.62 82 GLN A N 1
ATOM 626 C CA . GLN A 1 82 ? -7.042 6.942 -11.881 1.00 76.62 82 GLN A CA 1
ATOM 627 C C . GLN A 1 82 ? -7.347 7.069 -10.383 1.00 76.62 82 GLN A C 1
ATOM 629 O O . GLN A 1 82 ? -7.172 8.146 -9.822 1.00 76.62 82 GLN A O 1
ATOM 634 N N . SER A 1 83 ? -7.676 5.954 -9.722 1.00 77.00 83 SER A N 1
ATOM 635 C CA . SER A 1 83 ? -7.907 5.929 -8.272 1.00 77.00 83 SER A CA 1
ATOM 636 C C . SER A 1 83 ? -6.695 6.435 -7.484 1.00 77.00 83 SER A C 1
ATOM 638 O O . SER A 1 83 ? -6.846 7.250 -6.579 1.00 77.00 83 SER A O 1
ATOM 640 N N . LEU A 1 84 ? -5.481 6.014 -7.861 1.00 71.81 84 LEU A N 1
ATOM 641 C CA . LEU A 1 84 ? -4.245 6.458 -7.206 1.00 71.81 84 LEU A CA 1
ATOM 642 C C . LEU A 1 84 ? -3.963 7.951 -7.426 1.00 71.81 84 LEU A C 1
ATOM 644 O O . LEU A 1 84 ? -3.489 8.632 -6.520 1.00 71.81 84 LEU A O 1
ATOM 648 N N . VAL A 1 85 ? -4.229 8.479 -8.620 1.00 75.94 85 VAL A N 1
ATOM 649 C CA . VAL A 1 85 ? -4.064 9.913 -8.899 1.00 75.94 85 VAL A CA 1
ATOM 650 C C . VAL A 1 85 ? -5.026 10.747 -8.053 1.00 75.94 85 VAL A C 1
ATOM 652 O O . VAL A 1 85 ? -4.607 11.768 -7.499 1.00 75.94 85 VAL A O 1
ATOM 655 N N . ASP A 1 86 ? -6.278 10.307 -7.936 1.00 75.06 86 ASP A N 1
ATOM 656 C CA . ASP A 1 86 ? -7.332 11.032 -7.227 1.00 75.06 86 ASP A CA 1
ATOM 657 C C . ASP A 1 86 ? -7.116 11.009 -5.706 1.00 75.06 86 ASP A C 1
ATOM 659 O O . ASP A 1 86 ? -7.204 12.057 -5.059 1.00 75.06 86 ASP A O 1
ATOM 663 N N . GLU A 1 87 ? -6.756 9.849 -5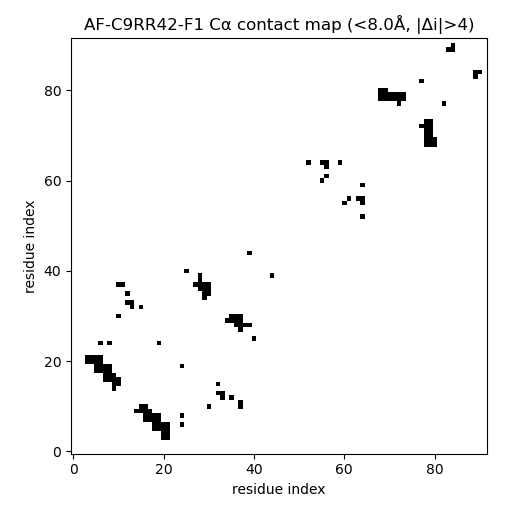.146 1.00 72.62 87 GLU A N 1
ATOM 664 C CA . GLU A 1 87 ? -6.507 9.655 -3.710 1.00 72.62 87 GLU A CA 1
ATOM 665 C C . GLU A 1 87 ? -5.260 10.411 -3.219 1.00 72.62 87 GLU A C 1
ATOM 667 O O . GLU A 1 87 ? -5.265 10.982 -2.129 1.00 72.62 87 GLU A O 1
ATOM 672 N N . TYR A 1 88 ? -4.202 10.465 -4.036 1.00 64.69 88 TYR A N 1
ATOM 673 C CA . TYR A 1 88 ? -2.911 11.051 -3.648 1.00 64.69 88 TYR A CA 1
ATOM 674 C C . TYR A 1 88 ? -2.621 12.426 -4.275 1.00 64.69 88 TYR A C 1
ATOM 676 O O . TYR A 1 88 ? -1.524 12.955 -4.098 1.00 64.69 88 TYR A O 1
ATOM 684 N N . HIS A 1 89 ? -3.577 13.022 -4.997 1.00 59.69 89 HIS A N 1
ATOM 685 C CA . HIS A 1 89 ? -3.450 14.335 -5.652 1.00 59.69 89 HIS A CA 1
ATOM 686 C C . HIS A 1 89 ? -2.192 14.493 -6.532 1.00 59.69 89 HIS A C 1
ATOM 688 O O . HIS A 1 89 ? -1.595 15.567 -6.594 1.00 59.69 89 HIS A O 1
ATOM 694 N N . LEU A 1 90 ? -1.778 13.432 -7.230 1.00 53.06 90 LEU A N 1
ATOM 695 C CA . LEU A 1 90 ? -0.472 13.365 -7.905 1.00 53.06 90 LEU A CA 1
ATOM 696 C C . LEU A 1 90 ? -0.343 14.249 -9.163 1.00 53.06 90 LEU A C 1
ATOM 698 O O . LEU A 1 90 ? 0.755 14.363 -9.703 1.00 53.06 90 LEU A O 1
ATOM 702 N N . LEU A 1 91 ? -1.435 14.861 -9.638 1.00 51.47 91 LEU A N 1
ATOM 703 C CA . LEU A 1 91 ? -1.480 15.685 -10.858 1.00 51.47 91 LEU A CA 1
ATOM 704 C C . LEU A 1 91 ? -2.041 17.107 -10.636 1.00 51.47 91 LEU A C 1
ATOM 706 O O . LEU A 1 91 ? -2.612 17.684 -11.561 1.00 51.47 91 LEU A O 1
ATOM 710 N N . ARG A 1 92 ? -1.906 17.676 -9.431 1.00 44.38 92 ARG A N 1
ATOM 711 C CA . ARG A 1 92 ? -2.197 19.103 -9.190 1.00 44.38 92 ARG A CA 1
ATOM 712 C C . ARG A 1 92 ? -0.968 19.989 -9.326 1.00 44.38 92 ARG A C 1
ATOM 714 O O . ARG A 1 92 ? 0.102 19.589 -8.821 1.00 44.38 92 ARG A O 1
#

pLDDT: mean 81.51, std 10.72, range [44.38, 95.19]

Organism: Fibrobacter succinogenes (strain ATCC 19169 / S85) (NCBI:txid59374)